Protein AF-G3PUE8-F1 (afdb_monomer_lite)

Foldseek 3Di:
DDKDWDDQPDPVNVVQQVQVLVVVLVPDPWDARKDWDTWPTWMWDDDPQFIKIWTKTKIKGFPHISPRPDDPVPTHGDDVLNFIKMKTKTWIWTAGPNDIDTDDMDIDMDTPPVDDDDPRDDDDPPPDPVVVVVVVVVLVVVQVVDPPDHDDDD

Organism: Gasterosteus aculeatus (NCBI:txid69293)

Sequence (154 aa):
MNVIKPKCDSFEAEEAALVAQDYLNAQHTHGYKYALNRVEDIKIYTKPDGDIYVLEVDLLETNCHVLDPTPLANCTVRPKISTAIEGDCDVVLKKVGGALTVLAFKCKTDESTEDLCVGCATLLPLNDTAALDFVQASLATFNNRTVNVTYAVK

Structure (mmCIF, N/CA/C/O backbone):
data_AF-G3PUE8-F1
#
_entry.id   AF-G3PUE8-F1
#
loop_
_atom_site.group_PDB
_atom_site.id
_atom_site.type_symbol
_atom_site.label_atom_id
_atom_site.label_alt_id
_atom_site.label_comp_id
_atom_site.label_asym_id
_atom_site.label_entity_id
_atom_site.label_seq_id
_atom_site.pdbx_PDB_ins_code
_atom_site.Cartn_x
_atom_site.Cartn_y
_atom_site.Cartn_z
_atom_site.occupancy
_atom_site.B_iso_or_equiv
_atom_site.auth_seq_id
_atom_site.auth_comp_id
_atom_site.auth_asym_id
_atom_site.auth_atom_id
_atom_site.pdbx_PDB_model_num
ATOM 1 N N . MET A 1 1 ? -14.617 9.042 27.880 1.00 66.62 1 MET A N 1
ATOM 2 C CA . MET A 1 1 ? -14.507 8.308 26.600 1.00 66.62 1 MET A CA 1
ATOM 3 C C . MET A 1 1 ? -13.924 6.949 26.917 1.00 66.62 1 MET A C 1
ATOM 5 O O . MET A 1 1 ? -12.903 6.919 27.593 1.00 66.62 1 MET A O 1
ATOM 9 N N . ASN A 1 2 ? -14.601 5.867 26.533 1.00 88.19 2 ASN A N 1
ATOM 10 C CA . ASN A 1 2 ? -14.084 4.517 26.751 1.00 88.19 2 ASN A CA 1
ATOM 11 C C . ASN A 1 2 ? -13.139 4.151 25.599 1.00 88.19 2 ASN A C 1
ATOM 13 O O . ASN A 1 2 ? -13.454 4.459 24.447 1.00 88.19 2 ASN A O 1
ATOM 17 N N . VAL A 1 3 ? -11.994 3.550 25.919 1.00 94.62 3 VAL A N 1
ATOM 18 C CA . VAL A 1 3 ? -10.994 3.117 24.937 1.00 94.62 3 VAL A CA 1
ATOM 19 C C . VAL A 1 3 ? -10.767 1.629 25.116 1.00 94.62 3 VAL A C 1
ATOM 21 O O . VAL A 1 3 ? -10.418 1.184 26.209 1.00 94.62 3 VAL A O 1
ATOM 24 N N . ILE A 1 4 ? -10.950 0.877 24.039 1.00 96.06 4 ILE A N 1
ATOM 25 C CA . ILE A 1 4 ? -10.699 -0.560 23.986 1.00 96.06 4 ILE A CA 1
ATOM 26 C C . ILE A 1 4 ? -9.438 -0.777 23.156 1.00 96.06 4 ILE A C 1
ATOM 28 O O . ILE A 1 4 ? -9.245 -0.126 22.129 1.00 96.06 4 ILE A O 1
ATOM 32 N N . LYS A 1 5 ? -8.585 -1.692 23.612 1.00 96.81 5 LYS A N 1
ATOM 33 C CA . LYS A 1 5 ? -7.411 -2.160 22.875 1.00 96.81 5 LYS A CA 1
ATOM 34 C C . LYS A 1 5 ? -7.568 -3.657 22.618 1.00 96.81 5 LYS A C 1
ATOM 36 O O . LYS A 1 5 ? -7.227 -4.449 23.501 1.00 96.81 5 LYS A O 1
ATOM 41 N N . PRO A 1 6 ? -8.191 -4.042 21.493 1.00 96.50 6 PRO A N 1
ATOM 42 C CA . PRO A 1 6 ? -8.226 -5.433 21.068 1.00 96.50 6 PRO A CA 1
ATOM 43 C C . PRO A 1 6 ? -6.814 -5.983 20.861 1.00 96.50 6 PRO A C 1
ATOM 45 O O . PRO A 1 6 ? -5.840 -5.235 20.797 1.00 96.50 6 PRO A O 1
ATOM 48 N N . LYS A 1 7 ? -6.706 -7.304 20.731 1.00 97.94 7 LYS A N 1
ATOM 49 C CA . LYS A 1 7 ? -5.475 -7.896 20.210 1.00 97.94 7 LYS A CA 1
ATOM 50 C C . LYS A 1 7 ? -5.373 -7.644 18.707 1.00 97.94 7 LYS A C 1
ATOM 52 O O . LYS A 1 7 ? -6.397 -7.573 18.027 1.00 97.94 7 LYS A O 1
ATOM 57 N N . CYS A 1 8 ? -4.154 -7.575 18.192 1.00 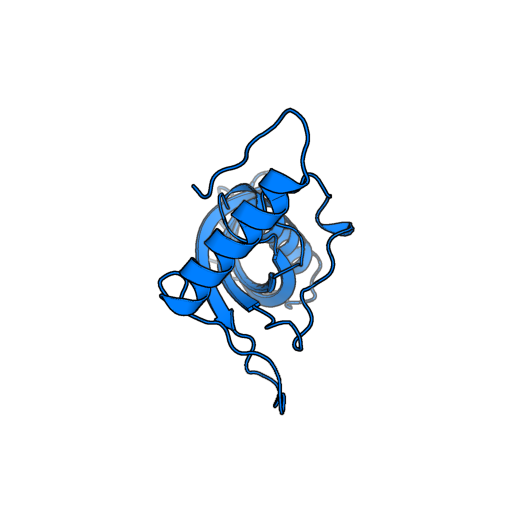97.88 8 CYS A N 1
ATOM 58 C CA . CYS A 1 8 ? -3.902 -7.365 16.768 1.00 97.88 8 CYS A CA 1
ATOM 59 C C . CYS A 1 8 ? -4.404 -8.520 15.883 1.00 97.88 8 CYS A C 1
ATOM 61 O O . CYS A 1 8 ? -4.747 -8.292 14.732 1.00 97.88 8 CYS A O 1
ATOM 63 N N . ASP A 1 9 ? -4.519 -9.730 16.438 1.00 96.94 9 ASP A N 1
ATOM 64 C CA . ASP A 1 9 ? -5.081 -10.932 15.801 1.00 96.94 9 ASP A CA 1
ATOM 65 C C . ASP A 1 9 ? -6.588 -11.119 16.075 1.00 96.94 9 ASP A C 1
ATOM 67 O O . ASP A 1 9 ? -7.148 -12.195 15.868 1.00 96.94 9 ASP A O 1
ATOM 71 N N . SER A 1 10 ? -7.261 -10.096 16.614 1.00 98.06 10 SER A N 1
ATOM 72 C CA . SER A 1 10 ? -8.710 -10.150 16.813 1.00 98.06 10 SER A CA 1
ATOM 73 C C . SER A 1 10 ? -9.457 -9.996 15.492 1.00 98.06 10 SER A C 1
ATOM 75 O O . SER A 1 10 ? -9.013 -9.292 14.587 1.00 98.06 10 SER A O 1
ATOM 77 N N . PHE A 1 11 ? -10.648 -10.592 15.420 1.00 96.62 11 PHE A N 1
ATOM 78 C CA . PHE A 1 11 ? -11.524 -10.480 14.255 1.00 96.62 11 PHE A CA 1
ATOM 79 C C . PHE A 1 11 ? -11.805 -9.016 13.882 1.00 96.62 11 PHE A C 1
ATOM 81 O O . PHE A 1 11 ? -11.778 -8.653 12.710 1.00 96.62 11 PHE A O 1
ATOM 88 N N . GLU A 1 12 ? -12.037 -8.153 14.874 1.00 95.81 12 GLU A N 1
ATOM 89 C CA . GLU A 1 12 ? -12.280 -6.728 14.652 1.00 95.81 12 GLU A CA 1
ATOM 90 C C . GLU A 1 12 ? -11.053 -5.994 14.089 1.00 95.81 12 GLU A C 1
ATOM 92 O O . GLU A 1 12 ? -11.214 -5.056 13.306 1.00 95.81 12 GLU A O 1
ATOM 97 N N . ALA A 1 13 ? -9.841 -6.402 14.484 1.00 98.00 13 ALA A N 1
ATOM 98 C CA . ALA A 1 13 ? -8.600 -5.837 13.962 1.00 98.00 13 ALA A CA 1
ATOM 99 C C . ALA A 1 13 ? -8.365 -6.262 12.508 1.00 98.00 13 ALA A C 1
ATOM 101 O O . ALA A 1 13 ? -8.108 -5.405 11.663 1.00 98.00 13 ALA A O 1
ATOM 102 N N . GLU A 1 14 ? -8.532 -7.550 12.201 1.00 97.75 14 GLU A N 1
ATOM 103 C CA . GLU A 1 14 ? -8.395 -8.081 10.840 1.00 97.75 14 GLU A CA 1
ATOM 104 C C . GLU A 1 14 ? -9.434 -7.481 9.879 1.00 97.75 14 GLU A C 1
ATOM 106 O O . GLU A 1 14 ? -9.083 -7.053 8.779 1.00 97.75 14 GLU A O 1
ATOM 111 N N . GLU A 1 15 ? -10.701 -7.370 10.301 1.00 98.00 15 GLU A N 1
ATOM 112 C CA . GLU A 1 15 ? -11.764 -6.732 9.509 1.00 98.00 15 GLU A CA 1
ATOM 113 C C . GLU A 1 15 ? -11.398 -5.276 9.170 1.00 98.00 15 GLU A C 1
ATOM 115 O O . GLU A 1 15 ? -11.476 -4.862 8.010 1.00 98.00 15 GLU A O 1
ATOM 120 N N . ALA A 1 16 ? -10.961 -4.498 10.167 1.00 98.38 16 ALA A N 1
ATOM 121 C CA . ALA A 1 16 ? -10.562 -3.108 9.963 1.00 98.38 16 ALA A CA 1
ATOM 122 C C . ALA A 1 16 ? -9.324 -2.979 9.063 1.00 98.38 16 ALA A C 1
ATOM 124 O O . ALA A 1 16 ? -9.279 -2.084 8.215 1.00 98.38 16 ALA A O 1
ATOM 125 N N . ALA A 1 17 ? -8.355 -3.880 9.212 1.00 98.62 17 ALA A N 1
ATOM 126 C CA . ALA A 1 17 ? -7.131 -3.896 8.423 1.00 98.62 17 ALA A CA 1
ATOM 127 C C . ALA A 1 17 ? -7.378 -4.231 6.949 1.00 98.62 17 ALA A C 1
ATOM 129 O O . ALA A 1 17 ? -6.804 -3.582 6.076 1.00 98.62 17 ALA A O 1
ATOM 130 N N . LEU A 1 18 ? -8.279 -5.170 6.651 1.00 98.31 18 LEU A N 1
ATOM 131 C CA . LEU A 1 18 ? -8.658 -5.480 5.269 1.00 98.31 18 LEU A CA 1
ATOM 132 C C . LEU A 1 18 ? -9.391 -4.306 4.605 1.00 98.31 18 LEU A C 1
ATOM 134 O O . LEU A 1 18 ? -9.066 -3.939 3.477 1.00 98.31 18 LEU A O 1
ATOM 138 N N . VAL A 1 19 ? -10.309 -3.644 5.323 1.00 98.50 19 VAL A N 1
ATOM 139 C CA . VAL A 1 19 ? -10.967 -2.421 4.823 1.00 98.50 19 VAL A CA 1
ATOM 140 C C . VAL A 1 19 ? -9.945 -1.310 4.561 1.00 98.50 19 VAL A C 1
ATOM 142 O O . VAL A 1 19 ? -10.040 -0.609 3.551 1.00 98.50 19 VAL A O 1
ATOM 145 N N . ALA A 1 20 ? -8.961 -1.151 5.449 1.00 98.50 20 ALA A N 1
ATOM 146 C CA . ALA A 1 20 ? -7.878 -0.192 5.275 1.00 98.50 20 ALA A CA 1
ATOM 147 C C . ALA A 1 20 ? -7.016 -0.516 4.042 1.00 98.50 20 ALA A C 1
ATOM 149 O O . ALA A 1 20 ? -6.826 0.360 3.200 1.00 98.50 20 ALA A O 1
ATOM 150 N N . GLN A 1 21 ? -6.556 -1.762 3.894 1.00 98.25 21 GLN A N 1
ATOM 151 C CA . GLN A 1 21 ? -5.781 -2.234 2.740 1.00 98.25 21 GLN A CA 1
ATOM 152 C C . GLN A 1 21 ? -6.504 -1.948 1.418 1.00 98.25 21 GLN A C 1
ATOM 154 O O . GLN A 1 21 ? -5.908 -1.403 0.484 1.00 98.25 21 GLN A O 1
ATOM 159 N N . ASP A 1 22 ? -7.781 -2.316 1.327 1.00 97.50 22 ASP A N 1
ATOM 160 C CA . ASP A 1 22 ? -8.557 -2.161 0.099 1.00 97.50 22 ASP A CA 1
ATOM 161 C C . ASP A 1 22 ? -8.759 -0.682 -0.241 1.00 97.50 22 ASP A C 1
ATOM 163 O O . ASP A 1 22 ? -8.597 -0.279 -1.396 1.00 97.50 22 ASP A O 1
ATOM 167 N N . TYR A 1 23 ? -9.037 0.148 0.770 1.00 97.75 23 TYR A N 1
ATOM 168 C CA . TYR A 1 23 ? -9.148 1.591 0.593 1.00 97.75 23 TYR A CA 1
ATOM 169 C C . TYR A 1 23 ? -7.829 2.213 0.121 1.00 97.75 23 TYR A C 1
ATOM 171 O O . TYR A 1 23 ? -7.833 2.967 -0.852 1.00 97.75 23 TYR A O 1
ATOM 179 N N . LEU A 1 24 ? -6.706 1.893 0.771 1.00 96.75 24 LEU A N 1
ATOM 180 C CA . LEU A 1 24 ? -5.384 2.429 0.430 1.00 96.75 24 LEU A CA 1
ATOM 181 C C . LEU A 1 24 ? -5.005 2.082 -1.014 1.00 96.75 24 LEU A C 1
ATOM 183 O O . LEU A 1 24 ? -4.672 2.974 -1.796 1.00 96.75 24 LEU A O 1
ATOM 187 N N . ASN A 1 25 ? -5.177 0.819 -1.412 1.00 96.38 25 ASN A N 1
ATOM 188 C CA . ASN A 1 25 ? -4.949 0.386 -2.792 1.00 96.38 25 ASN A CA 1
ATOM 189 C C . ASN A 1 25 ? -5.843 1.107 -3.807 1.00 96.38 25 ASN A C 1
ATOM 191 O O . ASN A 1 25 ? -5.400 1.383 -4.919 1.00 96.38 25 ASN A O 1
ATOM 195 N N . ALA A 1 26 ? -7.084 1.433 -3.439 1.00 94.88 26 ALA A N 1
ATOM 196 C CA . ALA A 1 26 ? -7.994 2.172 -4.309 1.00 94.88 26 ALA A CA 1
ATOM 197 C C . ALA A 1 26 ? -7.641 3.666 -4.442 1.00 94.88 26 ALA A C 1
ATOM 199 O O . ALA A 1 26 ? -8.061 4.298 -5.411 1.00 94.88 26 ALA A O 1
ATOM 200 N N . GLN A 1 27 ? -6.894 4.245 -3.493 1.00 92.19 27 GLN A N 1
ATOM 201 C CA . GLN A 1 27 ? -6.452 5.646 -3.559 1.00 92.19 27 GLN A CA 1
ATOM 202 C C . GLN A 1 27 ? -5.144 5.834 -4.341 1.00 92.19 27 GLN A C 1
ATOM 204 O O . GLN A 1 27 ? -4.857 6.941 -4.804 1.00 92.19 27 GLN A O 1
ATOM 209 N N . HIS A 1 28 ? -4.330 4.786 -4.489 1.00 86.62 28 HIS A N 1
ATOM 210 C CA . HIS A 1 28 ? -3.031 4.893 -5.148 1.00 86.62 28 HIS A CA 1
ATOM 211 C C . HIS A 1 28 ? -3.179 5.034 -6.670 1.00 86.62 28 HIS A C 1
ATOM 213 O O . HIS A 1 28 ? -3.835 4.239 -7.337 1.00 86.62 28 HIS A O 1
ATOM 219 N N . THR A 1 29 ? -2.517 6.045 -7.240 1.00 89.31 29 THR A N 1
ATOM 220 C CA . THR A 1 29 ? -2.508 6.309 -8.695 1.00 89.31 29 THR A CA 1
ATOM 221 C C . THR A 1 29 ? -1.176 5.968 -9.364 1.00 89.31 29 THR A C 1
ATOM 223 O O . THR A 1 29 ? -1.069 6.008 -10.590 1.00 89.31 29 THR A O 1
ATOM 226 N N . HIS A 1 30 ? -0.167 5.604 -8.572 1.00 91.00 30 HIS A N 1
ATOM 227 C CA . HIS A 1 30 ? 1.155 5.179 -9.016 1.00 91.00 30 HIS A CA 1
ATOM 228 C C . HIS A 1 30 ? 1.685 4.049 -8.126 1.00 91.00 30 HIS A C 1
ATOM 230 O O . HIS A 1 30 ? 1.148 3.786 -7.050 1.00 91.00 30 HIS A O 1
ATOM 236 N N . GLY A 1 31 ? 2.778 3.421 -8.559 1.00 93.25 31 GLY A N 1
ATOM 237 C CA . GLY A 1 31 ? 3.435 2.356 -7.808 1.00 93.25 31 GLY A CA 1
ATOM 238 C C . GLY A 1 31 ? 2.700 1.025 -7.924 1.00 93.25 31 GLY A C 1
ATOM 239 O O . GLY A 1 31 ? 2.046 0.733 -8.928 1.00 93.25 31 GLY A O 1
ATOM 240 N N . TYR A 1 32 ? 2.829 0.202 -6.895 1.00 96.31 32 TYR A N 1
ATOM 241 C CA . TYR A 1 32 ? 2.317 -1.161 -6.881 1.00 96.31 32 TYR A CA 1
ATOM 242 C C . TYR A 1 32 ? 1.265 -1.337 -5.789 1.00 96.31 32 TYR A C 1
ATOM 244 O O . TYR A 1 32 ? 1.153 -0.529 -4.866 1.00 96.31 32 TYR A O 1
ATOM 252 N N . LYS A 1 33 ? 0.456 -2.385 -5.926 1.00 97.75 33 LYS A N 1
ATOM 253 C CA . LYS A 1 33 ? -0.551 -2.744 -4.930 1.00 97.75 33 LYS A CA 1
ATOM 254 C C . LY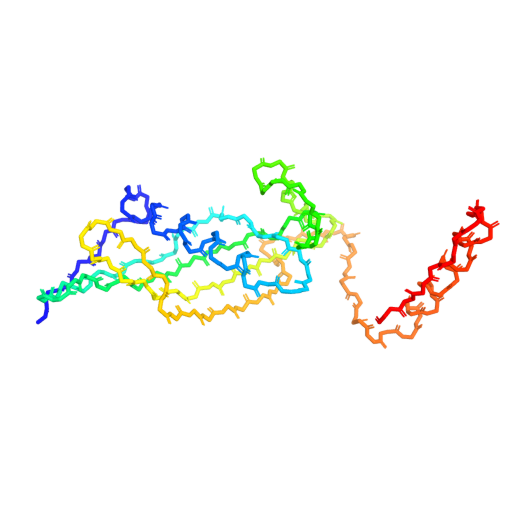S A 1 33 ? 0.128 -3.299 -3.687 1.00 97.75 33 LYS A C 1
ATOM 256 O O . LYS A 1 33 ? 1.158 -3.962 -3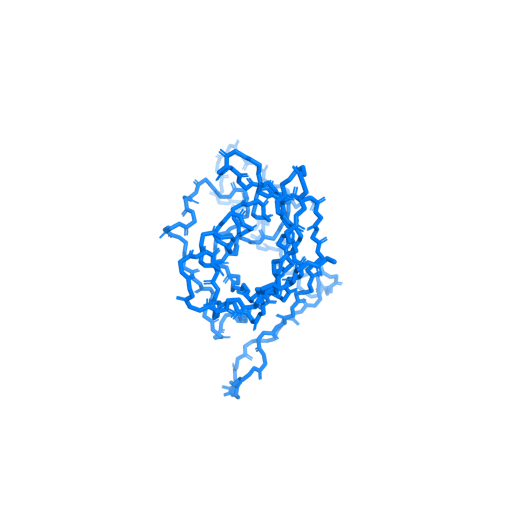.796 1.00 97.75 33 LYS A O 1
ATOM 261 N N . TYR A 1 34 ? -0.497 -3.096 -2.542 1.00 97.94 34 TYR A N 1
ATOM 262 C CA . TYR A 1 34 ? -0.041 -3.543 -1.237 1.00 97.94 34 TYR A CA 1
ATOM 263 C C . TYR A 1 34 ? -0.912 -4.675 -0.697 1.00 97.94 34 TYR A C 1
ATOM 265 O O . TYR A 1 34 ? -2.136 -4.624 -0.814 1.00 97.94 34 TYR A O 1
ATOM 273 N N . ALA A 1 35 ? -0.286 -5.664 -0.071 1.00 98.06 35 ALA A N 1
ATOM 274 C CA . ALA A 1 35 ? -0.950 -6.703 0.705 1.00 98.06 35 ALA A CA 1
ATOM 275 C C . ALA A 1 35 ? -0.716 -6.459 2.202 1.00 98.06 35 ALA A C 1
ATOM 277 O O . ALA A 1 35 ? 0.371 -6.044 2.597 1.00 98.06 35 ALA A O 1
ATOM 278 N N . LEU A 1 36 ? -1.719 -6.723 3.033 1.00 98.19 36 LEU A N 1
ATOM 279 C CA . LEU A 1 36 ? -1.625 -6.642 4.484 1.00 98.19 36 LEU A CA 1
ATOM 280 C C . LEU A 1 36 ? -0.596 -7.655 4.995 1.00 98.19 36 LEU A C 1
ATOM 282 O O . LEU A 1 36 ? -0.701 -8.846 4.702 1.00 98.19 36 LEU A O 1
ATOM 286 N N . ASN A 1 37 ? 0.382 -7.174 5.761 1.00 96.88 37 ASN A N 1
ATOM 287 C CA . ASN A 1 37 ? 1.363 -8.011 6.444 1.00 96.88 37 ASN A CA 1
ATOM 288 C C . ASN A 1 37 ? 0.863 -8.388 7.840 1.00 96.88 37 ASN A C 1
ATOM 290 O O . ASN A 1 37 ? 0.730 -9.562 8.180 1.00 96.88 37 ASN A O 1
ATOM 294 N N . ARG A 1 38 ? 0.601 -7.360 8.654 1.00 96.75 38 ARG A N 1
ATOM 295 C CA . ARG A 1 38 ? 0.243 -7.481 10.067 1.00 96.75 38 ARG A CA 1
ATOM 296 C C . ARG A 1 38 ? -0.396 -6.192 10.575 1.00 96.75 38 ARG A C 1
ATOM 298 O O . ARG A 1 38 ? -0.235 -5.123 9.989 1.00 96.75 38 ARG A O 1
ATOM 305 N N . VAL A 1 39 ? -1.131 -6.327 11.672 1.00 98.50 39 VAL A N 1
ATOM 306 C CA . VAL A 1 39 ? -1.638 -5.209 12.471 1.00 98.50 39 VAL A CA 1
ATOM 307 C C . VAL A 1 39 ? -0.658 -4.973 13.616 1.00 98.50 39 VAL A C 1
ATOM 309 O O . VAL A 1 39 ? -0.404 -5.895 14.391 1.00 98.50 39 VAL A O 1
ATOM 312 N N . GLU A 1 40 ? -0.145 -3.755 13.743 1.00 97.94 40 GLU A N 1
ATOM 313 C CA . GLU A 1 40 ? 0.802 -3.372 14.796 1.00 97.94 40 GLU A CA 1
ATOM 314 C C . GLU A 1 40 ? 0.085 -2.881 16.058 1.00 97.94 40 GLU A C 1
ATOM 316 O O . GLU A 1 40 ? 0.395 -3.311 17.171 1.00 97.94 40 GLU A O 1
ATOM 321 N N . ASP A 1 41 ? -0.936 -2.036 15.897 1.00 98.12 41 ASP A N 1
ATOM 322 C CA . ASP A 1 41 ? -1.737 -1.518 17.008 1.00 98.12 41 ASP A CA 1
ATOM 323 C C . ASP A 1 41 ? -3.179 -1.248 16.577 1.00 98.12 41 ASP A C 1
ATOM 325 O O . ASP A 1 41 ? -3.478 -0.915 15.429 1.00 98.12 41 ASP A O 1
ATOM 329 N N . ILE A 1 42 ? -4.094 -1.350 17.538 1.00 98.31 42 ILE A N 1
ATOM 330 C CA . ILE A 1 42 ? -5.496 -0.988 17.362 1.00 98.31 42 ILE A CA 1
ATOM 331 C C . ILE A 1 42 ? -6.058 -0.355 18.635 1.00 98.31 42 ILE A C 1
ATOM 333 O O . ILE A 1 42 ? -6.006 -0.902 19.741 1.00 98.31 42 ILE A O 1
ATOM 337 N N . LYS A 1 43 ? -6.685 0.811 18.468 1.00 98.12 43 LYS A N 1
ATOM 338 C CA . LYS A 1 43 ? -7.425 1.513 19.521 1.00 98.12 43 LYS A CA 1
ATOM 339 C C . LYS A 1 43 ? -8.830 1.831 19.036 1.00 98.12 43 LYS A C 1
ATOM 341 O O . LYS A 1 43 ? -9.000 2.510 18.027 1.00 98.12 43 LYS A O 1
ATOM 346 N N . ILE A 1 44 ? -9.838 1.400 19.789 1.00 97.75 44 ILE A N 1
ATOM 347 C CA . ILE A 1 44 ? -11.245 1.681 19.497 1.00 97.75 44 ILE A CA 1
ATOM 348 C C . ILE A 1 44 ? -11.779 2.673 20.528 1.00 97.75 44 ILE A C 1
ATOM 350 O O . ILE A 1 44 ? -11.783 2.407 21.731 1.00 97.75 44 ILE A O 1
ATOM 354 N N . TYR A 1 45 ? -12.252 3.820 20.052 1.00 97.06 45 TYR A N 1
ATOM 355 C CA . TYR A 1 45 ? -12.906 4.850 20.847 1.00 97.06 45 TYR A CA 1
ATOM 356 C C . TYR A 1 45 ? -14.414 4.763 20.646 1.00 97.06 45 TYR A C 1
ATOM 358 O O . TYR A 1 45 ? -14.923 5.135 19.585 1.00 97.06 45 TYR A O 1
ATOM 366 N N . THR A 1 46 ? -15.134 4.338 21.682 1.00 95.00 46 THR A N 1
ATOM 367 C CA . THR A 1 46 ? -16.597 4.259 21.626 1.00 95.00 46 THR A CA 1
ATOM 368 C C . THR A 1 46 ? -17.213 5.652 21.689 1.00 95.00 46 THR A C 1
ATOM 370 O O . THR A 1 46 ? -16.938 6.413 22.630 1.00 95.00 46 THR A O 1
ATOM 373 N N . LYS A 1 47 ? -18.066 5.990 20.715 1.00 92.19 47 LYS A N 1
ATOM 374 C CA . LYS A 1 47 ? -18.804 7.263 20.677 1.00 92.19 47 LYS A CA 1
ATOM 375 C C . LYS A 1 47 ? -20.296 7.038 20.407 1.00 92.19 47 LYS A C 1
ATOM 377 O O . LYS A 1 47 ? -20.656 6.044 19.783 1.00 92.19 47 LYS A O 1
ATOM 382 N N . PRO A 1 48 ? -21.176 7.970 20.824 1.00 91.44 48 PRO A N 1
ATOM 383 C CA . PRO A 1 48 ? -22.615 7.858 20.567 1.00 91.44 48 PRO A CA 1
ATOM 384 C C . PRO A 1 48 ? -22.985 7.779 19.078 1.00 91.44 48 PRO A C 1
ATOM 386 O O . PRO A 1 48 ? -24.014 7.210 18.735 1.00 91.44 48 PRO A O 1
ATOM 389 N N . ASP A 1 49 ? -22.162 8.357 18.201 1.00 92.88 49 ASP A N 1
ATOM 390 C CA . ASP A 1 49 ? -22.379 8.459 16.755 1.00 92.88 49 ASP A CA 1
ATOM 391 C C . ASP A 1 49 ? -21.559 7.443 15.936 1.00 92.88 49 ASP A C 1
ATOM 393 O O . ASP A 1 49 ? -21.404 7.601 14.721 1.00 92.88 49 ASP A O 1
ATOM 397 N N . GLY A 1 50 ? -21.027 6.412 16.597 1.00 94.69 50 GLY A N 1
ATOM 398 C CA . GLY A 1 50 ? -20.236 5.342 15.994 1.00 94.69 50 GLY A CA 1
ATOM 399 C C . GLY A 1 50 ? -18.780 5.332 16.445 1.00 94.69 50 GLY A C 1
ATOM 400 O O . GLY A 1 50 ? -18.185 6.363 16.761 1.00 94.69 50 GLY A O 1
ATOM 401 N N . ASP A 1 51 ? -18.199 4.142 16.456 1.00 97.00 51 ASP A N 1
ATOM 402 C CA . ASP A 1 51 ? -16.879 3.903 17.026 1.00 97.00 51 ASP A CA 1
ATOM 403 C C . ASP A 1 51 ? -15.771 4.384 16.087 1.00 97.00 51 ASP A C 1
ATOM 405 O O . ASP A 1 51 ? -15.874 4.246 14.867 1.00 97.00 51 ASP A O 1
ATOM 409 N N . ILE A 1 52 ? -14.697 4.938 16.653 1.00 98.00 52 ILE A N 1
ATOM 410 C CA . ILE A 1 52 ? -13.501 5.341 15.903 1.00 98.00 52 ILE A CA 1
ATOM 411 C C . ILE A 1 52 ? -12.392 4.332 16.153 1.00 98.00 52 ILE A C 1
ATOM 413 O O . ILE A 1 52 ? -12.019 4.103 17.299 1.00 98.00 52 ILE A O 1
ATOM 417 N N . TYR A 1 53 ? -11.850 3.784 15.078 1.00 98.38 53 TYR A N 1
ATOM 418 C CA . TYR A 1 53 ? -10.736 2.852 15.070 1.00 98.38 53 TYR A CA 1
ATOM 419 C C . TYR A 1 53 ? -9.499 3.643 14.664 1.00 98.38 53 TYR A C 1
ATOM 421 O O . TYR A 1 53 ? -9.520 4.335 13.649 1.00 98.38 53 TYR A O 1
ATOM 429 N N . VAL A 1 54 ? -8.447 3.571 15.467 1.00 98.44 54 VAL A N 1
ATOM 430 C CA . VAL A 1 54 ? -7.110 4.046 15.112 1.00 98.44 54 VAL A CA 1
ATOM 431 C C . VAL A 1 54 ? -6.251 2.803 14.996 1.00 98.44 54 VAL A C 1
ATOM 433 O O . VAL A 1 54 ? -6.090 2.088 15.985 1.00 98.44 54 VAL A O 1
ATOM 436 N N . LEU A 1 55 ? -5.807 2.530 13.780 1.00 98.38 55 LEU A N 1
ATOM 437 C CA . LEU A 1 55 ? -5.173 1.293 13.368 1.00 98.38 55 LEU A CA 1
ATOM 438 C C . LEU A 1 55 ? -3.785 1.609 12.812 1.00 98.38 55 LEU A C 1
ATOM 440 O O . LEU A 1 55 ? -3.654 2.534 12.017 1.00 98.38 55 LEU A O 1
ATOM 444 N N . GLU A 1 56 ? -2.792 0.832 13.209 1.00 98.62 56 GLU A N 1
ATOM 445 C CA . GLU A 1 56 ? -1.444 0.840 12.638 1.00 98.62 56 GLU A CA 1
ATOM 446 C C . GLU A 1 56 ? -1.251 -0.507 11.932 1.00 98.62 56 GLU A C 1
ATOM 448 O O . GLU A 1 56 ? -1.479 -1.562 12.536 1.00 98.62 56 GLU A O 1
ATOM 453 N N . VAL A 1 57 ? -0.945 -0.482 10.635 1.00 98.50 57 VAL A N 1
ATOM 454 C CA . VAL A 1 57 ? -0.763 -1.687 9.810 1.00 98.50 57 VAL A CA 1
ATOM 455 C C . VAL A 1 57 ? 0.516 -1.607 9.008 1.00 98.50 57 VAL A C 1
ATOM 457 O O . VAL A 1 57 ? 0.798 -0.589 8.377 1.00 98.50 57 VAL A O 1
ATOM 460 N N . ASP A 1 58 ? 1.195 -2.746 8.941 1.00 97.81 58 ASP A N 1
ATOM 461 C CA . ASP A 1 58 ? 2.275 -2.967 7.998 1.00 97.81 58 ASP A CA 1
ATOM 462 C C . ASP A 1 58 ? 1.723 -3.613 6.730 1.00 97.81 58 ASP A C 1
ATOM 464 O O . ASP A 1 58 ? 0.955 -4.584 6.758 1.00 97.81 58 ASP A O 1
ATOM 468 N N . LEU A 1 59 ? 2.162 -3.091 5.596 1.00 97.44 59 LEU A N 1
ATOM 469 C CA . LEU A 1 59 ? 1.801 -3.529 4.263 1.00 97.44 59 LEU A CA 1
ATOM 470 C C . LEU A 1 59 ? 3.052 -3.954 3.490 1.00 97.44 59 LEU A C 1
ATOM 472 O O . LEU A 1 59 ? 4.098 -3.323 3.598 1.00 97.44 59 LEU A O 1
ATOM 476 N N . LEU A 1 60 ? 2.943 -4.982 2.651 1.00 97.31 60 LEU A N 1
ATOM 477 C CA . LEU A 1 60 ? 4.005 -5.410 1.738 1.00 97.31 60 LEU A CA 1
ATOM 478 C C . LEU A 1 60 ? 3.637 -5.055 0.303 1.00 97.31 60 LEU A C 1
ATOM 480 O O . LEU A 1 60 ? 2.545 -5.383 -0.169 1.00 97.31 60 LEU A O 1
ATOM 484 N N . GLU A 1 61 ? 4.555 -4.421 -0.417 1.00 96.94 61 GLU A N 1
ATOM 485 C CA . GLU A 1 61 ? 4.379 -4.161 -1.841 1.00 96.94 61 GLU A CA 1
ATOM 486 C C . GLU A 1 61 ? 4.335 -5.479 -2.635 1.00 96.94 61 GLU A C 1
ATOM 488 O O . GLU A 1 61 ? 5.105 -6.415 -2.401 1.00 96.94 61 GLU A O 1
ATOM 493 N N . THR A 1 62 ? 3.433 -5.557 -3.607 1.00 97.50 62 THR A N 1
ATOM 494 C CA . THR A 1 62 ? 3.303 -6.686 -4.533 1.00 97.50 62 THR A CA 1
ATOM 495 C C . THR A 1 62 ? 3.974 -6.402 -5.876 1.00 97.50 62 THR A C 1
ATOM 497 O O . THR A 1 62 ? 4.423 -5.299 -6.172 1.00 97.50 62 THR A O 1
ATOM 500 N N . ASN A 1 63 ? 4.023 -7.409 -6.740 1.00 96.12 63 ASN A N 1
ATOM 501 C CA . ASN A 1 63 ? 4.487 -7.264 -8.117 1.00 96.12 63 ASN A CA 1
ATOM 502 C C . ASN A 1 63 ? 3.432 -6.689 -9.085 1.00 96.12 63 ASN A C 1
ATOM 504 O O . ASN A 1 63 ? 3.746 -6.471 -10.255 1.00 96.12 63 ASN A O 1
ATOM 508 N N . CYS A 1 64 ? 2.206 -6.422 -8.627 1.00 97.19 64 CYS A N 1
ATOM 509 C CA . CYS A 1 64 ? 1.150 -5.835 -9.448 1.00 97.19 64 CYS A CA 1
ATOM 510 C C . CYS A 1 64 ? 1.207 -4.312 -9.404 1.00 97.19 64 CYS A C 1
ATOM 512 O O . CYS A 1 64 ? 1.017 -3.716 -8.344 1.00 97.19 64 CYS A O 1
ATOM 514 N N . HIS A 1 65 ? 1.400 -3.666 -10.553 1.00 95.94 65 HIS A N 1
ATOM 515 C CA . HIS A 1 65 ? 1.238 -2.215 -10.646 1.00 95.94 65 HIS A CA 1
ATOM 516 C C . HIS A 1 65 ? -0.217 -1.829 -10.314 1.00 95.94 65 HIS A C 1
ATOM 518 O O . HIS A 1 65 ? -1.141 -2.594 -10.594 1.00 95.94 65 HIS A O 1
ATOM 524 N N . VAL A 1 66 ? -0.470 -0.642 -9.759 1.00 95.25 66 VAL A N 1
ATOM 525 C CA . VAL A 1 66 ? -1.844 -0.222 -9.386 1.00 95.25 66 VAL A CA 1
ATOM 526 C C . VAL A 1 66 ? -2.813 -0.164 -10.575 1.00 95.25 66 VAL A C 1
ATOM 528 O O . VAL A 1 66 ? -4.011 -0.362 -10.411 1.00 95.25 66 VAL A O 1
ATOM 531 N N . LEU A 1 67 ? -2.282 0.041 -11.786 1.00 93.19 67 LEU A N 1
ATOM 532 C CA . LEU A 1 67 ? -3.041 0.017 -13.047 1.00 93.19 67 LEU A CA 1
ATOM 533 C C . LEU A 1 67 ? -3.241 -1.395 -13.628 1.00 93.19 67 LEU A C 1
ATOM 535 O O . LEU A 1 67 ? -3.956 -1.546 -14.617 1.00 93.19 67 LEU A O 1
ATOM 539 N N . ASP A 1 68 ? -2.600 -2.417 -13.059 1.00 94.44 68 ASP A N 1
ATOM 540 C CA . ASP A 1 68 ? -2.803 -3.807 -13.462 1.00 94.44 68 ASP A CA 1
ATOM 541 C C . ASP A 1 68 ? -4.210 -4.262 -13.019 1.00 94.44 68 ASP A C 1
ATOM 543 O O . ASP A 1 68 ? -4.557 -4.111 -11.842 1.00 94.44 68 ASP A O 1
ATOM 547 N N . PRO A 1 69 ? -5.053 -4.818 -13.910 1.00 94.69 69 PRO A N 1
ATOM 548 C CA . PRO A 1 69 ? -6.396 -5.274 -13.549 1.00 94.69 69 PRO A CA 1
ATOM 549 C C . PRO A 1 69 ? -6.408 -6.521 -12.648 1.00 94.69 69 PRO A C 1
ATOM 551 O O . PRO A 1 69 ? -7.466 -6.879 -12.132 1.00 94.69 69 PRO A O 1
ATOM 554 N N . THR A 1 70 ? -5.269 -7.192 -12.451 1.00 96.00 70 THR A N 1
ATOM 555 C CA . THR A 1 70 ? -5.151 -8.401 -11.627 1.00 96.00 70 THR A CA 1
ATOM 556 C C . THR A 1 70 ? -5.646 -8.132 -10.202 1.00 96.00 70 THR A C 1
ATOM 558 O O . THR A 1 70 ? -5.149 -7.208 -9.551 1.00 96.00 70 THR A O 1
ATOM 561 N N . PRO A 1 71 ? -6.622 -8.901 -9.683 1.00 96.12 71 PRO A N 1
ATOM 562 C CA . PRO A 1 71 ? -7.090 -8.746 -8.308 1.00 96.12 71 PRO A CA 1
ATOM 563 C C . PRO A 1 71 ? -5.951 -8.928 -7.301 1.00 96.12 71 PRO A C 1
ATOM 565 O O . PRO A 1 71 ? -5.099 -9.790 -7.501 1.00 96.12 71 PRO A O 1
ATOM 568 N N . LEU A 1 72 ? -5.971 -8.173 -6.196 1.00 96.75 72 LEU A N 1
ATOM 569 C CA . LEU A 1 72 ? -4.908 -8.204 -5.180 1.00 96.75 72 LEU A CA 1
ATOM 570 C C . LEU A 1 72 ? -4.623 -9.620 -4.655 1.00 96.75 72 LEU A C 1
ATOM 572 O O . LEU A 1 72 ? -3.466 -9.981 -4.488 1.00 96.75 72 LEU A O 1
ATOM 576 N N . ALA A 1 73 ? -5.657 -10.448 -4.481 1.00 96.25 73 ALA A N 1
ATOM 577 C CA . ALA A 1 73 ? -5.519 -11.839 -4.040 1.00 96.25 73 ALA A CA 1
ATOM 578 C C . ALA A 1 73 ? -4.637 -12.714 -4.958 1.00 96.25 73 ALA A C 1
ATOM 580 O O . ALA A 1 73 ? -4.149 -13.754 -4.526 1.00 96.25 73 ALA A O 1
ATOM 581 N N . ASN A 1 74 ? -4.429 -12.296 -6.212 1.00 97.75 74 ASN A N 1
ATOM 582 C CA . ASN A 1 74 ? -3.589 -12.984 -7.193 1.00 97.75 74 ASN A CA 1
ATOM 583 C C . ASN A 1 74 ? -2.243 -12.276 -7.427 1.00 97.75 74 ASN A C 1
ATOM 585 O O . ASN A 1 74 ? -1.483 -12.684 -8.305 1.00 97.75 74 ASN A O 1
ATOM 589 N N . CYS A 1 75 ? -1.954 -11.213 -6.677 1.00 97.56 75 CYS A N 1
ATOM 590 C CA . CYS A 1 75 ? -0.694 -10.489 -6.737 1.00 97.56 75 CYS A CA 1
ATOM 591 C C . CYS A 1 75 ? 0.285 -11.081 -5.728 1.00 97.56 75 CYS A C 1
ATOM 593 O O . CYS A 1 75 ? -0.043 -11.276 -4.559 1.00 97.56 75 CYS A O 1
ATOM 595 N N . THR A 1 76 ? 1.507 -11.360 -6.171 1.00 97.44 76 THR A N 1
ATOM 596 C CA . THR A 1 76 ? 2.532 -11.924 -5.294 1.00 97.44 76 THR A CA 1
ATOM 597 C C . THR A 1 76 ? 3.269 -10.791 -4.600 1.00 97.44 76 THR A C 1
ATOM 599 O O . THR A 1 76 ? 3.697 -9.839 -5.254 1.00 97.44 76 THR A O 1
ATOM 602 N N . VAL A 1 77 ? 3.466 -10.909 -3.287 1.00 97.12 77 VAL A N 1
ATOM 603 C CA . VAL A 1 77 ? 4.352 -10.010 -2.538 1.00 97.12 77 VAL A CA 1
ATOM 604 C C . VAL A 1 77 ? 5.744 -10.005 -3.173 1.00 97.12 77 VAL A C 1
ATOM 606 O O . VAL A 1 77 ? 6.301 -11.061 -3.493 1.00 97.12 77 VAL A O 1
ATOM 609 N N . ARG A 1 78 ? 6.304 -8.810 -3.378 1.00 93.88 78 ARG A N 1
ATOM 610 C CA . ARG A 1 78 ? 7.625 -8.636 -3.977 1.00 93.88 78 ARG A CA 1
ATOM 611 C C . ARG A 1 78 ? 8.679 -9.293 -3.077 1.00 93.88 78 ARG A C 1
ATOM 613 O O . ARG A 1 78 ? 8.788 -8.937 -1.905 1.00 93.88 78 ARG A O 1
ATOM 620 N N . PRO A 1 79 ? 9.480 -10.239 -3.593 1.00 89.56 79 PRO A N 1
ATOM 621 C CA . PRO A 1 79 ? 10.490 -10.897 -2.782 1.00 89.56 79 PRO A CA 1
ATOM 622 C C . PRO A 1 79 ? 11.658 -9.948 -2.495 1.00 89.56 79 PRO A C 1
ATOM 624 O O . PRO A 1 79 ? 11.992 -9.090 -3.312 1.00 89.56 79 PRO A O 1
ATOM 627 N N . LYS A 1 80 ? 12.356 -10.171 -1.377 1.00 84.31 80 LYS A N 1
ATOM 628 C CA . LYS A 1 80 ? 13.502 -9.349 -0.941 1.00 84.31 80 LYS A CA 1
ATOM 629 C C . LYS A 1 80 ? 14.603 -9.218 -1.999 1.00 84.31 80 LYS A C 1
ATOM 631 O O . LYS A 1 80 ? 15.150 -8.138 -2.178 1.00 84.31 80 LYS A O 1
ATOM 636 N N . ILE A 1 81 ? 14.862 -10.285 -2.764 1.00 85.31 81 ILE A N 1
ATOM 637 C CA . ILE A 1 81 ? 15.845 -10.291 -3.866 1.00 85.31 81 ILE A CA 1
ATOM 638 C C . ILE A 1 81 ? 15.530 -9.291 -4.988 1.00 85.31 81 ILE A C 1
ATOM 640 O O . ILE A 1 81 ? 16.414 -8.908 -5.748 1.00 85.31 81 ILE A O 1
ATOM 644 N N . SER A 1 82 ? 14.270 -8.868 -5.090 1.00 87.31 82 SER A N 1
ATOM 645 C CA . SER A 1 82 ? 13.773 -7.892 -6.061 1.00 87.31 82 SER A CA 1
ATOM 646 C C . SER A 1 82 ? 13.455 -6.544 -5.414 1.00 87.31 82 SER A C 1
ATOM 648 O O . SER A 1 82 ? 12.626 -5.808 -5.948 1.00 87.31 82 SER A O 1
ATOM 650 N N . THR A 1 83 ? 14.100 -6.264 -4.278 1.00 87.75 83 THR A N 1
ATOM 651 C CA . THR A 1 83 ? 13.967 -5.046 -3.475 1.00 87.75 83 THR A CA 1
ATOM 652 C C . THR A 1 83 ? 12.566 -4.874 -2.892 1.00 87.75 83 THR A C 1
ATOM 654 O O . THR A 1 83 ? 11.761 -4.085 -3.377 1.00 87.75 83 THR A O 1
ATOM 657 N N . ALA A 1 84 ? 12.248 -5.675 -1.872 1.00 91.31 84 ALA A N 1
ATOM 658 C CA . ALA A 1 84 ? 10.957 -5.613 -1.187 1.00 91.31 84 ALA A CA 1
ATOM 659 C C . ALA A 1 84 ? 10.723 -4.230 -0.557 1.00 91.31 84 ALA A C 1
ATOM 661 O O . ALA A 1 84 ? 11.635 -3.664 0.042 1.00 91.31 84 ALA A O 1
ATOM 662 N N . ILE A 1 85 ? 9.497 -3.721 -0.678 1.00 93.25 85 ILE A N 1
ATOM 663 C CA . ILE A 1 85 ? 9.054 -2.453 -0.092 1.00 93.25 85 ILE A CA 1
ATOM 664 C C . ILE A 1 85 ? 7.995 -2.747 0.963 1.00 93.25 85 ILE A C 1
ATOM 666 O O . ILE A 1 85 ? 7.075 -3.535 0.721 1.00 93.25 85 ILE A O 1
ATOM 670 N N . GLU A 1 86 ? 8.120 -2.086 2.106 1.00 94.25 86 GLU A N 1
ATOM 671 C CA . GLU A 1 86 ? 7.168 -2.136 3.211 1.00 94.25 86 GLU A CA 1
ATOM 672 C C . GLU A 1 86 ? 6.501 -0.770 3.372 1.00 94.25 86 GLU A C 1
ATOM 674 O O . GLU A 1 86 ? 7.109 0.272 3.117 1.00 94.25 86 GLU A O 1
ATOM 679 N N . GLY A 1 87 ? 5.224 -0.781 3.735 1.00 95.44 87 GLY A N 1
ATOM 680 C CA . GLY A 1 87 ? 4.431 0.400 4.030 1.00 95.44 87 GLY A CA 1
ATOM 681 C C . GLY A 1 87 ? 3.933 0.352 5.465 1.00 95.44 87 GLY A C 1
ATOM 682 O O . GLY A 1 87 ? 3.121 -0.505 5.782 1.00 95.44 87 GLY A O 1
ATOM 683 N N . ASP A 1 88 ? 4.384 1.285 6.289 1.00 97.31 88 ASP A N 1
ATOM 684 C CA . ASP A 1 88 ? 3.890 1.529 7.645 1.00 97.31 88 ASP A CA 1
ATOM 685 C C . ASP A 1 88 ? 2.778 2.586 7.562 1.00 97.31 88 ASP A C 1
ATOM 687 O O . ASP A 1 88 ? 3.005 3.707 7.080 1.00 97.31 88 ASP A O 1
ATOM 691 N N . CYS A 1 89 ? 1.555 2.212 7.938 1.00 98.31 89 CYS A N 1
ATOM 692 C CA . CYS A 1 89 ? 0.363 3.031 7.760 1.00 98.31 89 CYS A CA 1
ATOM 693 C C . CYS A 1 89 ? -0.441 3.214 9.053 1.00 98.31 89 CYS A C 1
ATOM 695 O O . CYS A 1 89 ? -1.031 2.272 9.580 1.00 98.31 89 CYS A O 1
ATOM 697 N N . ASP A 1 90 ? -0.627 4.476 9.440 1.00 98.62 90 ASP A N 1
ATOM 698 C CA . ASP A 1 90 ? -1.646 4.919 10.389 1.00 98.62 90 ASP A CA 1
ATOM 699 C C . ASP A 1 90 ? -2.978 5.137 9.657 1.00 98.62 90 ASP A C 1
ATOM 701 O O . ASP A 1 90 ? -3.073 5.967 8.744 1.00 98.62 90 ASP A O 1
ATOM 705 N N . VAL A 1 91 ? -4.046 4.465 10.081 1.00 98.69 91 VAL A N 1
ATOM 706 C CA . VAL A 1 91 ? -5.380 4.561 9.474 1.00 98.69 91 VAL A CA 1
ATOM 707 C C . VAL A 1 91 ? -6.438 4.835 10.536 1.00 98.69 91 VAL A C 1
ATOM 709 O O . VAL A 1 91 ? -6.534 4.162 11.560 1.00 98.69 91 VAL A O 1
ATOM 712 N N . VAL A 1 92 ? -7.286 5.829 10.277 1.00 98.62 92 VAL A N 1
ATOM 713 C CA . VAL A 1 92 ? -8.447 6.144 11.112 1.00 98.62 92 VAL A CA 1
ATOM 714 C C . VAL A 1 92 ? -9.708 5.696 10.391 1.00 98.62 92 VAL A C 1
ATOM 716 O O . VAL A 1 92 ? -10.029 6.223 9.325 1.00 98.62 92 VAL A O 1
ATOM 719 N N . LEU A 1 93 ? -10.459 4.774 10.992 1.00 98.50 93 LEU A N 1
ATOM 720 C CA . LEU A 1 93 ? -11.747 4.310 10.481 1.00 98.50 93 LEU A CA 1
ATOM 721 C C . LEU A 1 93 ? -12.886 4.698 11.426 1.00 98.50 93 LEU A C 1
ATOM 723 O O . LEU A 1 93 ? -12.697 4.864 12.631 1.00 98.50 93 LEU A O 1
ATOM 727 N N . LYS A 1 94 ? -14.097 4.815 10.884 1.00 98.06 94 LYS A N 1
ATOM 728 C CA . LYS A 1 94 ? -15.332 4.949 11.661 1.00 98.06 94 LYS A CA 1
ATOM 729 C C . LYS A 1 94 ? -16.253 3.771 11.380 1.00 98.06 94 LYS A C 1
ATOM 731 O O . LYS A 1 94 ? -16.481 3.460 10.213 1.00 98.06 94 LYS A O 1
ATOM 736 N N . LYS A 1 95 ? -16.807 3.159 12.431 1.00 97.56 95 LYS A N 1
ATOM 737 C CA . LYS A 1 95 ? -17.827 2.107 12.333 1.00 97.56 95 LYS A CA 1
ATOM 738 C C . LYS A 1 95 ? -19.200 2.671 12.699 1.00 97.56 95 LYS A C 1
ATOM 740 O O . LYS A 1 95 ? -19.428 3.055 13.846 1.00 97.56 95 LYS A O 1
ATOM 745 N N . VAL A 1 96 ? -20.122 2.718 11.737 1.00 96.56 96 VAL A N 1
ATOM 746 C CA . VAL A 1 96 ? -21.516 3.160 11.941 1.00 96.56 96 VAL A CA 1
ATOM 747 C C . VAL A 1 96 ? -22.452 2.105 11.368 1.00 96.56 96 VAL A C 1
ATOM 749 O O . VAL A 1 96 ? -22.316 1.718 10.213 1.00 96.56 96 VAL A O 1
ATOM 752 N N . GLY A 1 97 ? -23.397 1.612 12.174 1.00 92.31 97 GLY A N 1
ATOM 753 C CA . GLY A 1 97 ? -24.351 0.591 11.718 1.00 92.31 97 GLY A CA 1
ATOM 754 C C . GLY A 1 97 ? -23.686 -0.702 11.226 1.00 92.31 97 GLY A C 1
ATOM 755 O O . GLY A 1 97 ? -24.216 -1.355 10.336 1.00 92.31 97 GLY A O 1
ATOM 756 N N . GLY A 1 98 ? -22.509 -1.043 11.763 1.00 91.44 98 GLY A N 1
ATOM 757 C CA . GLY A 1 98 ? -21.726 -2.217 11.364 1.00 91.44 98 GLY A CA 1
ATOM 758 C C . GLY A 1 98 ? -20.786 -2.003 10.172 1.00 91.44 98 GLY A C 1
ATOM 759 O O . GLY A 1 98 ? -19.887 -2.812 9.991 1.00 91.44 98 GLY A O 1
ATOM 760 N N . ALA A 1 99 ? -20.920 -0.911 9.416 1.00 96.19 99 ALA A N 1
ATOM 761 C CA . ALA A 1 99 ? -20.055 -0.612 8.275 1.00 96.19 99 ALA A CA 1
ATOM 762 C C . ALA A 1 99 ? -18.848 0.241 8.686 1.00 96.19 99 ALA A C 1
ATOM 764 O O . ALA A 1 99 ? -19.007 1.234 9.400 1.00 96.19 99 ALA A O 1
ATOM 765 N N . LEU A 1 100 ? -17.658 -0.136 8.213 1.00 98.06 100 LEU A N 1
ATOM 766 C CA . LEU A 1 100 ? -16.410 0.605 8.398 1.00 98.06 100 LEU A CA 1
ATOM 767 C C . LEU A 1 100 ? -16.156 1.548 7.217 1.00 98.06 100 LEU A C 1
ATOM 769 O O . LEU A 1 100 ? -16.405 1.214 6.061 1.00 98.06 100 LEU A O 1
ATOM 773 N N . THR A 1 101 ? -15.643 2.741 7.499 1.00 97.88 101 THR A N 1
ATOM 774 C CA . THR A 1 101 ? -15.226 3.707 6.475 1.00 97.88 101 THR A CA 1
ATOM 775 C C . THR A 1 101 ? -13.943 4.393 6.912 1.00 97.88 101 THR A C 1
ATOM 777 O O . THR A 1 101 ? -13.853 4.857 8.049 1.00 97.88 101 TH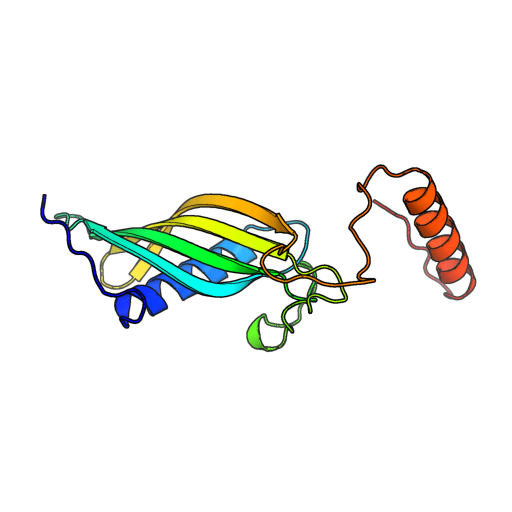R A O 1
ATOM 780 N N . VAL A 1 102 ? -12.960 4.476 6.015 1.00 98.25 102 VAL A N 1
ATOM 781 C CA . VAL A 1 102 ? -11.713 5.206 6.266 1.00 98.25 102 VAL A CA 1
ATOM 782 C C . VAL A 1 102 ? -11.995 6.710 6.264 1.00 98.25 102 VAL A C 1
ATOM 784 O O . VAL A 1 102 ? -12.601 7.238 5.335 1.00 98.25 102 VAL A O 1
ATOM 787 N N . LEU A 1 103 ? -11.571 7.398 7.323 1.00 98.00 103 LEU A N 1
ATOM 788 C CA . LEU A 1 103 ? -11.687 8.850 7.476 1.00 98.00 103 LEU A CA 1
ATOM 789 C C . LEU A 1 103 ? -10.390 9.575 7.124 1.00 98.00 103 LEU A C 1
ATOM 791 O O . LEU A 1 103 ? -10.422 10.674 6.576 1.00 98.00 103 LEU A O 1
ATOM 795 N N . ALA A 1 104 ? -9.258 8.986 7.496 1.00 98.19 104 ALA A N 1
ATOM 796 C CA . ALA A 1 104 ? -7.935 9.540 7.273 1.00 98.19 104 ALA A CA 1
ATOM 797 C C . ALA A 1 104 ? -6.908 8.411 7.275 1.00 98.19 104 ALA A C 1
ATOM 799 O O . ALA A 1 104 ? -7.117 7.378 7.911 1.00 98.19 104 ALA A O 1
ATOM 800 N N . PHE A 1 105 ? -5.795 8.634 6.591 1.00 97.75 105 PHE A N 1
ATOM 801 C CA . PHE A 1 105 ? -4.657 7.735 6.622 1.00 97.75 105 PHE A CA 1
ATOM 802 C C . PHE A 1 105 ? -3.366 8.521 6.420 1.00 97.75 105 PHE A C 1
ATOM 804 O O . PHE A 1 105 ? -3.369 9.622 5.858 1.00 97.75 105 PHE A O 1
ATOM 811 N N . LYS A 1 106 ? -2.262 7.938 6.865 1.00 97.44 106 LYS A N 1
ATOM 812 C CA . LYS A 1 106 ? -0.909 8.395 6.587 1.00 97.44 106 LYS A CA 1
ATOM 813 C C . LYS A 1 106 ? -0.036 7.157 6.468 1.00 97.44 106 LYS A C 1
ATOM 815 O O . LYS A 1 106 ? -0.017 6.352 7.383 1.00 97.44 106 LYS A O 1
ATOM 820 N N . CYS A 1 107 ? 0.689 7.045 5.365 1.00 96.19 107 CYS A N 1
ATOM 821 C CA . CYS A 1 107 ? 1.601 5.937 5.132 1.00 96.19 107 CYS A CA 1
ATOM 822 C C . CYS A 1 107 ? 3.020 6.448 4.903 1.00 96.19 107 CYS A C 1
ATOM 824 O O . CYS A 1 107 ? 3.218 7.513 4.304 1.00 96.19 107 CYS A O 1
ATOM 826 N N . LYS A 1 108 ? 3.996 5.671 5.356 1.00 95.44 108 LYS A N 1
ATOM 827 C CA . LYS A 1 108 ? 5.412 5.803 5.034 1.00 95.44 108 LYS A CA 1
ATOM 828 C C . LYS A 1 108 ? 5.856 4.512 4.361 1.00 95.44 108 LYS A C 1
ATOM 830 O O . LYS A 1 108 ? 5.542 3.435 4.842 1.00 95.44 108 LYS A O 1
ATOM 835 N N . THR A 1 109 ? 6.564 4.626 3.247 1.00 93.12 109 THR A N 1
ATOM 836 C CA . THR A 1 109 ? 7.039 3.469 2.483 1.00 93.12 109 THR A CA 1
ATOM 837 C C . THR A 1 109 ? 8.548 3.501 2.397 1.00 9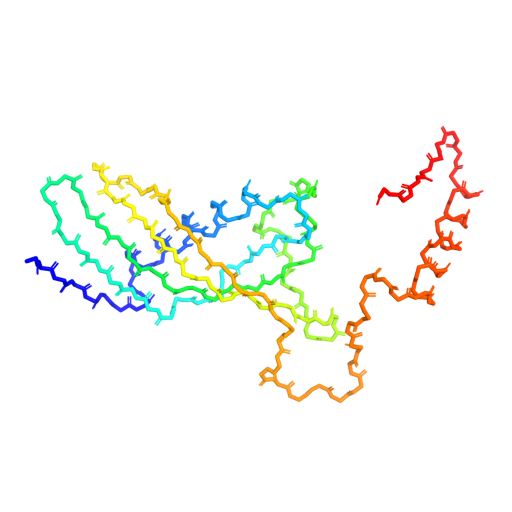3.12 109 THR A C 1
ATOM 839 O O . THR A 1 109 ? 9.095 4.526 1.987 1.00 93.12 109 THR A O 1
ATOM 842 N N . ASP A 1 110 ? 9.196 2.390 2.716 1.00 91.44 110 ASP A N 1
ATOM 843 C CA . ASP A 1 110 ? 10.648 2.255 2.671 1.00 91.44 110 ASP A CA 1
ATOM 844 C C . ASP A 1 110 ? 11.043 0.867 2.143 1.00 91.44 110 ASP A C 1
ATOM 846 O O . ASP A 1 110 ? 10.237 -0.067 2.105 1.00 91.44 110 ASP A O 1
ATOM 850 N N . GLU A 1 111 ? 12.298 0.724 1.715 1.00 88.31 111 GLU A N 1
ATOM 851 C CA . GLU A 1 111 ? 12.863 -0.596 1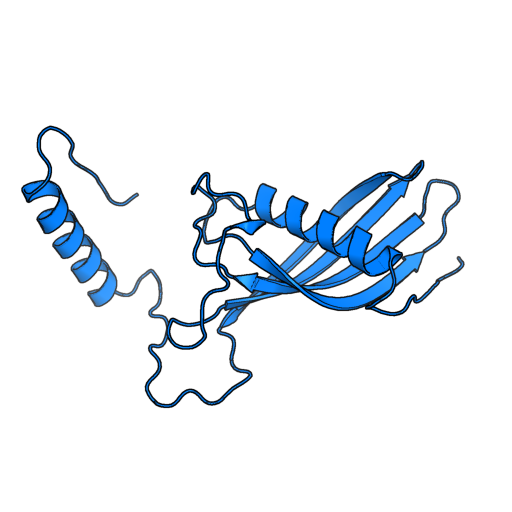.430 1.00 88.31 111 GLU A CA 1
ATOM 852 C C . GLU A 1 111 ? 12.860 -1.450 2.705 1.00 88.31 111 GLU A C 1
ATOM 854 O O . GLU A 1 111 ? 13.275 -0.995 3.774 1.00 88.31 111 GLU A O 1
ATOM 859 N N . SER A 1 112 ? 12.421 -2.705 2.584 1.00 82.75 112 SER A N 1
ATOM 860 C CA . SER A 1 112 ? 12.497 -3.688 3.664 1.00 82.75 112 SER A CA 1
ATOM 861 C C . SER A 1 112 ? 13.966 -3.932 3.999 1.00 82.75 112 SER A C 1
ATOM 863 O O . SER A 1 112 ? 14.723 -4.476 3.190 1.00 82.75 112 SER A O 1
ATOM 865 N N . THR A 1 113 ? 14.377 -3.514 5.194 1.00 75.06 113 THR A N 1
ATOM 866 C CA . THR A 1 113 ? 15.764 -3.640 5.677 1.00 75.06 113 THR A CA 1
ATOM 867 C C . THR A 1 113 ? 15.923 -4.696 6.767 1.00 75.06 113 THR A C 1
ATOM 869 O O . THR A 1 113 ? 17.042 -4.939 7.216 1.00 75.06 113 THR A O 1
ATOM 872 N N . GLU A 1 114 ? 14.834 -5.362 7.170 1.00 63.69 114 GLU A N 1
ATOM 873 C CA . GLU A 1 114 ? 14.818 -6.240 8.347 1.00 63.69 114 GLU A CA 1
ATOM 874 C C . GLU A 1 114 ? 15.624 -7.544 8.189 1.00 63.69 114 GLU A C 1
ATOM 876 O O . GLU A 1 114 ? 15.779 -8.273 9.160 1.00 63.69 114 GLU A O 1
ATOM 881 N N . ASP A 1 115 ? 16.221 -7.823 7.022 1.00 66.69 115 ASP A N 1
ATOM 882 C CA . ASP A 1 115 ? 17.120 -8.966 6.833 1.00 66.69 115 ASP A CA 1
ATOM 883 C C . ASP A 1 115 ? 18.337 -8.631 5.962 1.00 66.69 115 ASP A C 1
ATOM 885 O O . ASP A 1 115 ? 18.241 -7.966 4.928 1.00 66.69 115 ASP A O 1
ATOM 889 N N . LEU A 1 116 ? 19.497 -9.173 6.341 1.00 67.25 116 LEU A N 1
ATOM 890 C CA . LEU A 1 116 ? 20.736 -9.034 5.582 1.00 67.25 116 LEU A CA 1
ATOM 891 C C . LEU A 1 116 ? 20.629 -9.780 4.239 1.00 67.25 116 LEU A C 1
ATOM 893 O O . LEU A 1 116 ? 20.695 -11.009 4.203 1.00 67.25 116 LEU A O 1
ATOM 897 N N . CYS A 1 117 ? 20.535 -9.051 3.125 1.00 74.31 117 CYS A N 1
ATOM 898 C CA . CYS A 1 117 ? 20.643 -9.641 1.791 1.00 74.31 117 CYS A CA 1
ATOM 899 C C . CYS A 1 117 ? 21.978 -9.304 1.115 1.00 74.31 117 CYS A C 1
ATOM 901 O O . CYS A 1 117 ? 22.165 -8.229 0.542 1.00 74.31 117 CYS A O 1
ATOM 903 N N . VAL A 1 118 ? 22.915 -10.253 1.136 1.00 80.69 118 VAL A N 1
ATOM 904 C CA . VAL A 1 118 ? 24.211 -10.102 0.461 1.00 80.69 118 VAL A CA 1
ATOM 905 C C . VAL A 1 118 ? 24.034 -10.276 -1.050 1.00 80.69 118 VAL A C 1
ATOM 907 O O . VAL A 1 118 ? 23.666 -11.351 -1.514 1.00 80.69 118 VAL A O 1
ATOM 910 N N . GLY A 1 119 ? 24.330 -9.225 -1.818 1.00 79.75 119 GLY A N 1
ATOM 911 C CA . GLY A 1 119 ? 24.264 -9.240 -3.285 1.00 79.75 119 GLY A CA 1
ATOM 912 C C . GLY A 1 119 ? 22.892 -8.908 -3.881 1.00 79.75 119 GLY A C 1
ATOM 913 O O . GLY A 1 119 ? 22.736 -9.001 -5.097 1.00 79.75 119 GLY A O 1
ATOM 914 N N . CYS A 1 120 ? 21.913 -8.509 -3.062 1.00 81.19 120 CYS A N 1
ATOM 915 C CA . CYS A 1 120 ? 20.662 -7.942 -3.561 1.00 81.19 120 CYS A CA 1
ATOM 916 C C . CYS A 1 120 ? 20.902 -6.648 -4.347 1.00 81.19 120 CYS A C 1
ATOM 918 O O . CYS A 1 120 ? 21.795 -5.863 -4.024 1.00 81.19 120 CYS A O 1
ATOM 920 N N . ALA A 1 121 ? 20.056 -6.409 -5.350 1.00 82.06 121 ALA A N 1
ATOM 921 C CA . ALA A 1 121 ? 19.975 -5.107 -5.995 1.00 82.06 121 ALA A CA 1
ATOM 922 C C . ALA A 1 121 ? 19.382 -4.067 -5.029 1.00 82.06 121 ALA A C 1
ATOM 924 O O . ALA A 1 121 ? 18.443 -4.362 -4.286 1.00 82.06 121 ALA A O 1
ATOM 925 N N . THR A 1 122 ? 19.919 -2.852 -5.073 1.00 82.38 122 THR A N 1
ATOM 926 C CA . THR A 1 122 ? 19.400 -1.675 -4.362 1.00 82.38 122 THR A CA 1
ATOM 927 C C . THR A 1 122 ? 18.619 -0.796 -5.328 1.00 82.38 122 THR A C 1
ATOM 929 O O . THR A 1 122 ? 18.956 -0.761 -6.519 1.00 82.38 122 THR A O 1
ATOM 932 N N . LEU A 1 123 ? 17.620 -0.050 -4.847 1.00 86.06 123 LEU A N 1
ATOM 933 C CA . LEU A 1 123 ? 16.924 0.880 -5.729 1.00 86.06 123 LEU A CA 1
ATOM 934 C C . LEU A 1 123 ? 17.845 2.018 -6.149 1.00 86.06 123 LEU A C 1
ATOM 936 O O . LEU A 1 123 ? 18.563 2.619 -5.350 1.00 86.06 123 LEU A O 1
ATOM 940 N N . LEU A 1 124 ? 17.785 2.323 -7.439 1.00 90.38 124 LEU A N 1
ATOM 941 C CA . LEU A 1 124 ? 18.287 3.580 -7.958 1.00 90.38 124 LEU A CA 1
ATOM 942 C C . LEU A 1 124 ? 17.185 4.639 -7.835 1.00 90.38 124 LEU A C 1
ATOM 944 O O . LEU A 1 124 ? 16.005 4.315 -8.014 1.00 90.38 124 LEU A O 1
ATOM 948 N N . PRO A 1 125 ? 17.539 5.906 -7.569 1.00 91.56 125 PRO A N 1
ATOM 949 C CA . PRO A 1 125 ? 16.591 7.006 -7.655 1.00 91.56 125 PRO A CA 1
ATOM 950 C C . PRO A 1 125 ? 15.899 7.039 -9.023 1.00 91.56 125 PRO A C 1
ATOM 952 O O . PRO A 1 125 ? 16.526 6.803 -10.053 1.00 91.56 125 PRO A O 1
ATOM 955 N N . LEU A 1 126 ? 14.619 7.414 -9.058 1.00 90.31 126 LEU A N 1
ATOM 956 C CA . LEU A 1 126 ? 13.863 7.519 -10.317 1.00 90.31 126 LEU A CA 1
ATOM 957 C C . LEU A 1 126 ? 14.440 8.553 -11.300 1.00 90.31 126 LEU A C 1
ATOM 959 O O . LEU A 1 126 ? 14.128 8.516 -12.487 1.00 90.31 126 LEU A O 1
ATOM 963 N N . ASN A 1 127 ? 15.267 9.480 -10.812 1.00 93.75 127 ASN A N 1
ATOM 964 C CA . ASN A 1 127 ? 15.968 10.483 -11.607 1.00 93.75 127 ASN A CA 1
ATOM 965 C C . ASN A 1 127 ? 17.437 10.119 -11.898 1.00 93.75 127 ASN A C 1
ATOM 967 O O . ASN A 1 127 ? 18.197 10.993 -12.314 1.00 93.75 127 ASN A O 1
ATOM 971 N N . ASP A 1 128 ? 17.848 8.869 -11.671 1.00 97.19 128 ASP A N 1
ATOM 972 C CA . ASP A 1 128 ? 19.185 8.398 -12.024 1.00 97.19 128 ASP A CA 1
ATOM 973 C C . ASP A 1 128 ? 19.379 8.406 -13.548 1.00 97.19 128 ASP A C 1
ATOM 975 O O . ASP A 1 128 ? 18.620 7.790 -14.300 1.00 97.19 128 ASP A O 1
ATOM 979 N N . THR A 1 129 ? 20.406 9.116 -14.018 1.00 96.75 129 THR A N 1
ATOM 980 C CA . THR A 1 129 ? 20.646 9.318 -15.453 1.00 96.75 129 THR A CA 1
ATOM 981 C C . THR A 1 129 ? 20.898 8.005 -16.189 1.00 96.75 129 THR A C 1
ATOM 983 O O . THR A 1 129 ? 20.350 7.796 -17.268 1.00 96.75 129 THR A O 1
ATOM 986 N N . ALA A 1 130 ? 21.691 7.099 -15.609 1.00 96.44 130 ALA A N 1
ATOM 987 C CA . ALA A 1 130 ? 22.021 5.835 -16.260 1.00 96.44 130 ALA A CA 1
ATOM 988 C C . ALA A 1 130 ? 20.791 4.917 -16.341 1.00 96.44 130 ALA A C 1
ATOM 990 O O . ALA A 1 130 ? 20.581 4.248 -17.357 1.00 96.44 130 ALA A O 1
ATOM 991 N N . ALA A 1 131 ? 19.949 4.917 -15.304 1.00 95.19 131 ALA A N 1
ATOM 992 C CA . ALA A 1 131 ? 18.679 4.201 -15.312 1.00 95.19 131 ALA A CA 1
ATOM 993 C C . ALA A 1 131 ? 17.710 4.768 -16.363 1.00 95.19 131 ALA A C 1
ATOM 995 O O . ALA A 1 131 ? 17.090 4.001 -17.104 1.00 95.19 131 ALA A O 1
ATOM 996 N N . LEU A 1 132 ? 17.606 6.096 -16.477 1.00 96.00 132 LEU A N 1
ATOM 997 C CA . LEU A 1 132 ? 16.762 6.747 -17.483 1.00 96.00 132 LEU A CA 1
ATOM 998 C C . LEU A 1 132 ? 17.230 6.439 -18.912 1.00 96.00 132 LEU A C 1
ATOM 1000 O O . LEU A 1 132 ? 16.402 6.082 -19.754 1.00 96.00 132 LEU A O 1
ATOM 1004 N N . ASP A 1 133 ? 18.538 6.489 -19.173 1.00 96.44 133 ASP A N 1
ATOM 1005 C CA . ASP A 1 133 ? 19.117 6.108 -20.467 1.00 96.44 133 ASP A CA 1
ATOM 1006 C C . ASP A 1 133 ? 18.819 4.637 -20.798 1.00 96.44 133 ASP A C 1
ATOM 1008 O O . ASP A 1 133 ? 18.429 4.302 -21.922 1.00 96.44 133 ASP A O 1
ATOM 1012 N N . PHE A 1 134 ? 18.928 3.748 -19.803 1.00 96.38 134 PHE A N 1
ATOM 1013 C CA . PHE A 1 134 ? 18.588 2.335 -19.956 1.00 96.38 134 PHE A CA 1
ATOM 1014 C C . PHE A 1 134 ? 17.103 2.122 -20.291 1.00 96.38 134 PHE A C 1
ATOM 1016 O O . PHE A 1 134 ? 16.784 1.329 -21.185 1.00 96.38 134 PHE A O 1
ATOM 1023 N N . VAL A 1 135 ? 16.191 2.840 -19.626 1.00 96.00 135 VAL A N 1
ATOM 1024 C CA . VAL A 1 135 ? 14.746 2.792 -19.915 1.00 96.00 135 VAL A CA 1
ATOM 1025 C C . VAL A 1 135 ? 14.464 3.271 -21.339 1.00 96.00 135 VAL A C 1
ATOM 1027 O O . VAL A 1 135 ? 13.742 2.595 -22.076 1.00 96.00 135 VAL A O 1
ATOM 1030 N N . GLN A 1 136 ? 15.064 4.387 -21.763 1.00 96.00 136 GLN A N 1
ATOM 1031 C CA . GLN A 1 136 ? 14.890 4.922 -23.116 1.00 96.00 136 GLN A CA 1
ATOM 1032 C C . GLN A 1 136 ? 15.393 3.946 -24.187 1.00 96.00 136 GLN A C 1
ATOM 1034 O O . GLN A 1 136 ? 14.674 3.660 -25.149 1.00 96.00 136 GLN A O 1
ATOM 1039 N N . ALA A 1 137 ? 16.590 3.380 -24.007 1.00 96.94 137 ALA A N 1
ATOM 1040 C CA . ALA A 1 137 ? 17.162 2.405 -24.936 1.00 96.94 137 ALA A CA 1
ATOM 1041 C C . ALA A 1 137 ? 16.330 1.110 -25.009 1.00 96.94 137 ALA A C 1
ATOM 1043 O O . ALA A 1 137 ? 16.095 0.564 -26.097 1.00 96.94 137 ALA A O 1
ATOM 1044 N N . SER A 1 138 ? 15.837 0.637 -23.861 1.00 97.06 138 SER A N 1
ATOM 1045 C CA . SER A 1 138 ? 14.971 -0.543 -23.773 1.00 97.06 138 SER A CA 1
ATOM 1046 C C . SER A 1 138 ? 13.631 -0.312 -24.473 1.00 97.06 138 SER A C 1
ATOM 1048 O O . SER A 1 138 ? 13.195 -1.156 -25.259 1.00 97.06 138 SER A O 1
ATOM 1050 N N . LEU A 1 139 ? 13.010 0.855 -24.267 1.00 96.56 139 LEU A N 1
ATOM 1051 C CA . LEU A 1 139 ? 11.757 1.225 -24.924 1.00 96.56 139 LEU A CA 1
ATOM 1052 C C . LEU A 1 139 ? 11.924 1.379 -26.440 1.00 96.56 139 LEU A C 1
ATOM 1054 O O . LEU A 1 139 ? 11.082 0.900 -27.198 1.00 96.56 139 LEU A O 1
ATOM 1058 N N . ALA A 1 140 ? 13.018 1.995 -26.898 1.00 95.38 140 ALA A N 1
ATOM 1059 C CA . ALA A 1 140 ? 13.327 2.096 -28.324 1.00 95.38 140 ALA A CA 1
ATOM 1060 C C . ALA A 1 140 ? 13.476 0.706 -28.963 1.00 95.38 140 ALA A C 1
ATOM 1062 O O . ALA A 1 140 ? 12.928 0.444 -30.037 1.00 95.38 140 ALA A O 1
ATOM 1063 N N . THR A 1 141 ? 14.158 -0.209 -28.268 1.00 96.38 141 THR A N 1
ATOM 1064 C CA . THR A 1 141 ? 14.298 -1.605 -28.704 1.00 96.38 141 THR A CA 1
ATOM 1065 C C . THR A 1 141 ? 12.947 -2.315 -28.764 1.00 96.38 141 THR A C 1
ATOM 1067 O O . THR A 1 141 ? 12.684 -3.032 -29.730 1.00 96.38 141 THR A O 1
ATOM 1070 N N . PHE A 1 142 ? 12.084 -2.113 -27.763 1.00 95.75 142 PHE A N 1
ATOM 1071 C CA . PHE A 1 142 ? 10.734 -2.674 -27.739 1.00 95.75 142 PHE A CA 1
ATOM 1072 C C . PHE A 1 142 ? 9.894 -2.150 -28.909 1.00 95.75 142 PHE A C 1
ATOM 1074 O O . PHE A 1 142 ? 9.408 -2.951 -29.700 1.00 95.75 142 PHE A O 1
ATOM 1081 N N . ASN A 1 143 ? 9.822 -0.829 -29.098 1.00 95.75 143 ASN A N 1
ATOM 1082 C CA . ASN A 1 143 ? 9.072 -0.194 -30.186 1.00 95.75 143 ASN A CA 1
ATOM 1083 C C . ASN A 1 143 ? 9.518 -0.657 -31.581 1.00 95.75 143 ASN A C 1
ATOM 1085 O O . ASN A 1 143 ? 8.679 -0.812 -32.459 1.00 95.75 143 ASN A O 1
ATOM 1089 N N . ASN A 1 144 ? 10.810 -0.927 -31.793 1.00 94.81 144 ASN A N 1
ATOM 1090 C CA . ASN A 1 144 ? 11.303 -1.449 -33.074 1.00 94.81 144 ASN A CA 1
ATOM 1091 C C . ASN A 1 144 ? 10.851 -2.900 -33.352 1.00 94.81 144 ASN A C 1
ATOM 1093 O O . ASN A 1 144 ? 10.896 -3.371 -34.485 1.00 94.81 144 ASN A O 1
ATOM 1097 N N . ARG A 1 145 ? 10.430 -3.635 -32.315 1.00 94.88 145 ARG A N 1
ATOM 1098 C CA . ARG A 1 145 ? 9.896 -5.003 -32.430 1.00 94.88 145 ARG A CA 1
ATOM 1099 C C . ARG A 1 145 ? 8.372 -5.037 -32.494 1.00 94.88 145 ARG A C 1
ATOM 1101 O O . ARG A 1 145 ? 7.814 -6.063 -32.883 1.00 94.88 145 ARG A O 1
ATOM 1108 N N . THR A 1 146 ? 7.700 -3.955 -32.118 1.00 91.25 146 THR A N 1
ATOM 1109 C CA . THR A 1 146 ? 6.242 -3.857 -32.162 1.00 91.25 146 THR A CA 1
ATOM 1110 C C . THR A 1 146 ? 5.786 -3.336 -33.519 1.00 91.25 146 THR A C 1
ATOM 1112 O O . THR A 1 146 ? 6.302 -2.349 -34.032 1.00 91.25 146 THR A O 1
ATOM 1115 N N . VAL A 1 147 ? 4.779 -3.978 -34.111 1.00 84.62 147 VAL A N 1
ATOM 1116 C CA . VAL A 1 147 ? 4.191 -3.532 -35.380 1.00 84.62 147 VAL A CA 1
ATOM 1117 C C . VAL A 1 147 ? 2.898 -2.771 -35.072 1.00 84.62 147 VAL A C 1
ATOM 1119 O O . VAL A 1 147 ? 2.045 -3.279 -34.349 1.00 84.62 147 VAL A O 1
ATOM 1122 N N . ASN A 1 148 ? 2.746 -1.569 -35.639 1.00 87.38 148 ASN A N 1
ATOM 1123 C CA . ASN A 1 148 ? 1.553 -0.698 -35.591 1.00 87.38 148 ASN A CA 1
ATOM 1124 C C . ASN A 1 148 ? 1.278 0.101 -34.302 1.00 87.38 148 ASN A C 1
ATOM 1126 O O . ASN A 1 148 ? 0.300 0.847 -34.273 1.00 87.38 148 ASN A O 1
ATOM 1130 N N . VAL A 1 149 ? 2.109 0.003 -33.261 1.00 92.75 149 VAL A N 1
ATOM 1131 C CA . VAL A 1 149 ? 1.964 0.820 -32.043 1.00 92.75 149 VAL A CA 1
ATOM 1132 C C . VAL A 1 149 ? 3.333 1.284 -31.560 1.00 92.75 149 VAL A C 1
ATOM 1134 O O . VAL A 1 149 ? 4.264 0.486 -31.484 1.00 92.75 149 VAL A O 1
ATOM 1137 N N . THR A 1 150 ? 3.429 2.563 -31.197 1.00 91.69 150 THR A N 1
ATOM 1138 C CA . THR A 1 150 ? 4.620 3.165 -30.590 1.00 91.69 150 THR A CA 1
ATOM 1139 C C . THR A 1 150 ? 4.272 3.648 -29.190 1.00 91.69 150 THR A C 1
ATOM 1141 O O . THR A 1 150 ? 3.313 4.398 -29.010 1.00 91.69 150 THR A O 1
ATOM 1144 N N . TYR A 1 151 ? 5.063 3.235 -28.205 1.00 93.81 151 TYR A N 1
ATOM 1145 C CA . TYR A 1 151 ? 4.903 3.614 -26.804 1.00 93.81 151 TYR A CA 1
ATOM 1146 C C . TYR A 1 151 ? 5.900 4.715 -26.421 1.00 93.81 151 TYR A C 1
ATOM 1148 O O . TYR A 1 151 ? 6.985 4.809 -26.998 1.00 93.81 151 TYR A O 1
ATOM 1156 N N . ALA A 1 152 ? 5.545 5.528 -25.427 1.00 92.56 152 ALA A N 1
ATOM 1157 C CA . ALA A 1 152 ? 6.387 6.589 -24.879 1.00 92.56 152 ALA A CA 1
ATOM 1158 C C . ALA A 1 152 ? 6.414 6.507 -23.347 1.00 92.56 152 ALA A C 1
ATOM 1160 O O . ALA A 1 152 ? 5.430 6.086 -22.736 1.00 92.56 152 ALA A O 1
ATOM 1161 N N . VAL A 1 153 ? 7.530 6.920 -22.740 1.00 84.94 153 VAL A N 1
ATOM 1162 C CA . VAL A 1 153 ? 7.603 7.142 -21.288 1.00 84.94 153 VAL A CA 1
ATOM 1163 C C . VAL A 1 153 ? 6.816 8.413 -20.972 1.00 84.94 153 VAL A C 1
ATOM 1165 O O . VAL A 1 153 ? 6.940 9.402 -21.697 1.00 84.94 153 VAL A O 1
ATOM 1168 N N . LYS A 1 154 ? 5.983 8.363 -19.934 1.00 67.00 154 LYS A N 1
ATOM 1169 C CA . LYS A 1 154 ? 5.194 9.499 -19.456 1.00 67.00 154 LYS A CA 1
ATOM 1170 C C . LYS A 1 154 ? 5.838 10.114 -18.224 1.00 67.00 154 LYS A C 1
ATOM 1172 O O . LYS A 1 154 ? 6.388 9.328 -17.424 1.00 67.00 154 LYS A O 1
#

InterPro domains:
  IPR000010 Cystatin domain [SM00043] (1-108)
  IPR001363 Proteinase inhibitor I25C, fetuin, conserved site [PS01255] (58-67)
  IPR025760 Fetuin-A-type cystatin domain [PS51529] (3-110)
  IPR046350 Cystatin superfamily [SSF54403] (6-108)
  IPR050735 Kininogen/Fetuin/Histidine-rich Glycoprotein [PTHR13814] (6-146)

pLDDT: mean 93.57, std 6.95, range [63.69, 98.69]

Secondary structure (DSSP, 8-state):
--EE---TTSHHHHHHHHHHHHHHHHH--SSEEEEEEEEEEEEEE--TT-EEEEEEEEEEEEEEETT--S-GGGPPBPPGGG--EEEEEEEEEEEETTEEEEEEEEEEEEE--SS--TTPPPPPPTT-HHHHHHHHHHHHHHHHH-SS------

Radius of gyration: 19.72 Å; chains: 1; bounding box: 49×24×62 Å